Protein AF-A0A0F4IVI2-F1 (afdb_monomer_lite)

Organism: NCBI:txid68223

Foldseek 3Di:
DKWWQAPVGIDDFDFAPWDWDADPAQQDKIKIKGFGAPVRVVVQVVQLVDPWAIWIWAPDDPPDQIKTFPGHKDWPDWDDDDPDTIMTMIMDGQQRTAGDDPPDRFQKWAADDPPDDPDPPAPWDAALLRTTRDDQPGPDRHPPHDDDDDIYGGPGNNSVVSSVVVVVVVVVVVVVD

Secondary structure (DSSP, 8-state):
-EEEEETTEEEEE--EEEE----SSTTSEEEEEEEE-HHHHHHHHHHHSSTT--EEE----TTS--EEE-S--EEEEEEE-TTSPEEEEEEEEGGG-EE--SSSSS-EEEEPPSS----TT--SEE-TTSEEE--TT-TTTSTT----S-EEETTSHHHHHHHHHHHHHHHHHHT--

Sequence (177 aa):
MLLLDGAEGPTRLRLDGPRLPLADNAEEEDQLSGWTTDADADALAELMAGTFGASLRRPTVPGADSPAVPGEIRVIDRFRTGSGGLKVTLAWSAALRGAASDRQAGGVVRHRLAYAGSGGACACKGHACGGVVPVLWCGEHGATAEPVLEWHPGGGIRCADLARSRSASAAGVASEV

Radius of gyration: 19.18 Å; chains: 1; bounding box: 54×34×61 Å

pLDDT: mean 72.09, std 12.47, range [38.81, 90.25]

Structure (mmCIF, N/CA/C/O backbone):
data_AF-A0A0F4IVI2-F1
#
_entry.id   AF-A0A0F4IVI2-F1
#
loop_
_atom_site.group_PDB
_atom_site.id
_atom_site.type_symbol
_atom_site.label_atom_id
_atom_site.label_alt_id
_atom_site.label_comp_id
_atom_site.label_asym_id
_atom_site.label_entity_id
_atom_site.label_seq_id
_atom_site.pdbx_PDB_ins_code
_atom_site.Cartn_x
_atom_site.Cartn_y
_atom_site.Cartn_z
_atom_site.occupancy
_atom_site.B_iso_or_equiv
_atom_site.auth_seq_id
_atom_site.auth_comp_id
_atom_site.auth_asym_id
_atom_site.auth_atom_id
_atom_site.pdbx_PDB_model_num
ATOM 1 N N . MET A 1 1 ? -7.816 8.231 7.465 1.00 75.19 1 MET A N 1
ATOM 2 C CA . MET A 1 1 ? -8.675 7.073 7.118 1.00 75.19 1 MET A CA 1
ATOM 3 C C . MET A 1 1 ? -7.791 6.060 6.427 1.00 75.19 1 MET A C 1
ATOM 5 O O . MET A 1 1 ? -7.001 6.471 5.588 1.00 75.19 1 MET A O 1
ATOM 9 N N . LEU A 1 2 ? -7.892 4.794 6.806 1.00 77.94 2 LEU A N 1
ATOM 10 C CA . LEU A 1 2 ? -7.107 3.687 6.275 1.00 77.94 2 LEU A CA 1
ATOM 11 C C . LEU A 1 2 ? -7.993 2.810 5.388 1.00 77.94 2 LEU A C 1
ATOM 13 O O . LEU A 1 2 ? -9.144 2.573 5.752 1.00 77.94 2 LEU A O 1
ATOM 17 N N . LEU A 1 3 ? -7.477 2.331 4.255 1.00 77.19 3 LEU A N 1
ATOM 18 C CA . LEU A 1 3 ? -8.142 1.318 3.436 1.00 77.19 3 LEU A CA 1
ATOM 19 C C . LEU A 1 3 ? -7.263 0.065 3.385 1.00 77.19 3 LEU A C 1
ATOM 21 O O . LEU A 1 3 ? -6.110 0.146 2.961 1.00 77.19 3 LEU A O 1
ATOM 25 N N . LEU A 1 4 ? -7.807 -1.063 3.829 1.00 76.81 4 LEU A N 1
ATOM 26 C CA . LEU A 1 4 ? -7.150 -2.367 3.841 1.00 76.81 4 LEU A CA 1
ATOM 27 C C . LEU A 1 4 ? -7.837 -3.282 2.834 1.00 76.81 4 LEU A C 1
ATOM 29 O O . LEU A 1 4 ? -9.030 -3.524 2.970 1.00 76.81 4 LEU A O 1
ATOM 33 N N . ASP A 1 5 ? -7.109 -3.795 1.849 1.00 74.75 5 ASP A N 1
ATOM 34 C CA . ASP A 1 5 ? -7.645 -4.799 0.925 1.00 74.75 5 ASP A CA 1
ATOM 35 C C . ASP A 1 5 ? -7.421 -6.199 1.516 1.00 74.75 5 ASP A C 1
ATOM 37 O O . ASP A 1 5 ? -6.270 -6.628 1.638 1.00 74.75 5 ASP A O 1
ATOM 41 N N . GLY A 1 6 ? -8.503 -6.891 1.888 1.00 71.44 6 GLY A N 1
ATOM 42 C CA . GLY A 1 6 ? -8.500 -8.292 2.322 1.00 71.44 6 GLY A CA 1
ATOM 43 C C . GLY A 1 6 ? -9.190 -9.220 1.315 1.00 71.44 6 GLY A C 1
ATOM 44 O O . GLY A 1 6 ? -9.703 -8.772 0.288 1.00 71.44 6 GLY A O 1
A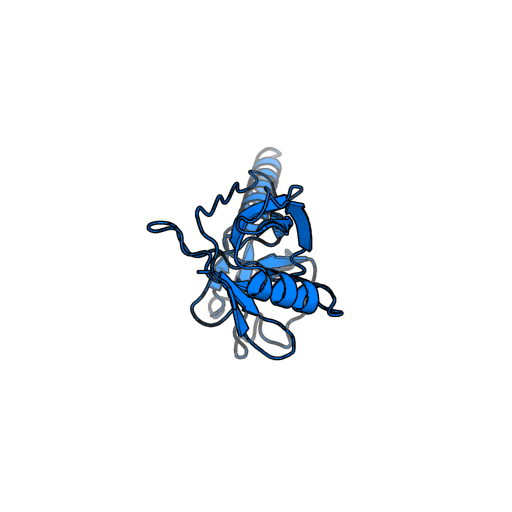TOM 45 N N . ALA A 1 7 ? -9.235 -10.523 1.615 1.00 70.25 7 ALA A N 1
ATOM 46 C CA . ALA A 1 7 ? -9.843 -11.531 0.735 1.00 70.25 7 ALA A CA 1
ATOM 47 C C . ALA A 1 7 ? -11.337 -11.273 0.450 1.00 70.25 7 ALA A C 1
ATOM 49 O O . ALA A 1 7 ? -11.813 -11.542 -0.650 1.00 70.25 7 ALA A O 1
ATOM 50 N N . GLU A 1 8 ? -12.060 -10.711 1.420 1.00 74.38 8 GLU A N 1
ATOM 51 C CA . GLU A 1 8 ? -13.488 -10.383 1.303 1.00 74.38 8 GLU A CA 1
ATOM 52 C C . GLU A 1 8 ? -13.746 -8.987 0.708 1.00 74.38 8 GLU A C 1
ATOM 54 O O . GLU A 1 8 ? -14.893 -8.602 0.476 1.00 74.38 8 GLU A O 1
ATOM 59 N N . GLY A 1 9 ? -12.684 -8.229 0.418 1.00 74.88 9 GLY A N 1
ATOM 60 C CA . GLY A 1 9 ? -12.753 -6.887 -0.145 1.00 74.88 9 GLY A CA 1
ATOM 61 C C . GLY A 1 9 ? -12.138 -5.806 0.751 1.00 74.88 9 GLY A C 1
ATOM 62 O O . GLY A 1 9 ? -11.434 -6.104 1.719 1.00 74.88 9 GLY A O 1
ATOM 63 N N . PRO A 1 10 ? -12.344 -4.526 0.392 1.00 79.19 10 PRO A N 1
ATOM 64 C CA . PRO A 1 10 ? -11.711 -3.408 1.074 1.00 79.19 10 PRO A CA 1
ATOM 65 C C . PRO A 1 10 ? -12.432 -3.015 2.373 1.00 79.19 10 PRO A C 1
ATOM 67 O O . PRO A 1 10 ? -13.597 -2.611 2.350 1.00 79.19 10 PRO A O 1
ATOM 70 N N . THR A 1 11 ? -11.700 -2.997 3.485 1.00 82.31 11 THR A N 1
ATOM 71 C CA . THR A 1 11 ? -12.160 -2.526 4.799 1.00 82.31 11 THR A CA 1
ATOM 72 C C . THR A 1 11 ? -11.625 -1.129 5.091 1.00 82.31 11 THR A C 1
ATOM 74 O O . THR A 1 11 ? -10.447 -0.829 4.887 1.00 82.31 11 THR A O 1
ATOM 77 N N . ARG A 1 12 ? -12.498 -0.242 5.578 1.00 84.94 12 ARG A N 1
ATOM 78 C CA . ARG A 1 12 ? -12.135 1.123 5.984 1.00 84.94 12 ARG A CA 1
ATOM 79 C C . ARG A 1 12 ? -11.986 1.186 7.493 1.00 84.94 12 ARG A C 1
ATOM 81 O O . ARG A 1 12 ? -12.947 0.886 8.187 1.00 84.94 12 ARG A O 1
ATOM 88 N N . LEU A 1 13 ? -10.833 1.646 7.972 1.00 83.62 13 LEU A N 1
ATOM 89 C CA . LEU A 1 13 ? -10.577 1.838 9.401 1.00 83.62 13 LEU A CA 1
ATOM 90 C C . LEU A 1 13 ? -10.213 3.287 9.700 1.00 83.62 13 LEU A C 1
ATOM 92 O O . LEU A 1 13 ? -9.472 3.941 8.951 1.00 83.62 13 LEU A O 1
ATOM 96 N N . ARG A 1 14 ? -10.703 3.801 10.827 1.00 84.31 14 ARG A N 1
ATOM 97 C CA . ARG A 1 14 ? -10.327 5.131 11.300 1.00 84.31 14 ARG A CA 1
ATOM 98 C C . ARG A 1 14 ? -9.228 5.013 12.353 1.00 84.31 14 ARG A C 1
ATOM 100 O O . ARG A 1 14 ? -9.360 4.288 13.332 1.00 84.31 14 ARG A O 1
ATOM 107 N N . LEU A 1 15 ? -8.159 5.782 12.145 1.00 86.12 15 LEU A N 1
ATOM 108 C CA . LEU A 1 15 ? -7.119 6.020 13.141 1.00 86.12 15 LEU A CA 1
ATOM 109 C C . LEU A 1 15 ? -7.160 7.488 13.561 1.00 86.12 15 LEU A C 1
ATOM 111 O O . LEU A 1 15 ? -7.041 8.375 12.709 1.00 86.12 15 LEU A O 1
ATOM 115 N N . ASP A 1 16 ? -7.309 7.732 14.856 1.00 86.88 16 ASP A N 1
ATOM 116 C CA . ASP A 1 16 ? -7.193 9.049 15.468 1.00 86.88 16 ASP A CA 1
ATOM 117 C C . ASP A 1 16 ? -5.744 9.290 15.927 1.00 86.88 16 ASP A C 1
ATOM 119 O O . ASP A 1 16 ? -5.086 8.410 16.489 1.00 86.88 16 ASP A O 1
ATOM 123 N N . GLY A 1 17 ? -5.228 10.494 15.657 1.00 85.62 17 GLY A N 1
ATOM 124 C CA . GLY A 1 17 ? -3.828 10.855 15.908 1.00 85.62 17 GLY A CA 1
ATOM 125 C C . GLY A 1 17 ? -2.801 9.971 15.179 1.00 85.62 17 GLY A C 1
ATOM 126 O O . GLY A 1 17 ? -1.868 9.505 15.839 1.00 85.62 17 GLY A O 1
ATOM 127 N N . PRO A 1 18 ? -2.949 9.713 13.861 1.00 86.69 18 PRO A N 1
ATOM 128 C CA . PRO A 1 18 ? -2.066 8.802 13.146 1.00 86.69 18 PRO A CA 1
ATOM 129 C C . PRO A 1 18 ? -0.624 9.323 13.123 1.00 86.69 18 PRO A C 1
ATOM 131 O O . PRO A 1 18 ? -0.376 10.487 12.804 1.00 86.69 18 PRO A O 1
ATOM 134 N N . ARG A 1 19 ? 0.333 8.443 13.420 1.00 85.00 19 ARG A N 1
ATOM 135 C CA . ARG A 1 19 ? 1.770 8.681 13.238 1.00 85.00 19 ARG A CA 1
ATOM 136 C C . ARG A 1 19 ? 2.332 7.637 12.290 1.00 85.00 19 ARG A C 1
ATOM 138 O O . ARG A 1 19 ? 2.189 6.446 12.555 1.00 85.00 19 ARG A O 1
ATOM 145 N N . LEU A 1 20 ? 2.973 8.108 11.225 1.00 84.69 20 LEU A N 1
ATOM 146 C CA . LEU A 1 20 ? 3.542 7.293 10.154 1.00 84.69 20 LEU A CA 1
ATOM 147 C C . LEU A 1 20 ? 5.057 7.547 10.053 1.00 84.69 20 LEU A C 1
ATOM 149 O O . LEU A 1 20 ? 5.478 8.313 9.186 1.00 84.69 20 LEU A O 1
ATOM 153 N N . PRO A 1 21 ? 5.886 7.008 10.966 1.00 84.25 21 PRO A N 1
ATOM 154 C CA . PRO A 1 21 ? 7.320 6.922 10.719 1.00 84.25 21 PRO A CA 1
ATOM 155 C C . PRO A 1 21 ? 7.578 6.027 9.500 1.00 84.25 21 PRO A C 1
ATOM 157 O O . PRO A 1 21 ? 7.097 4.894 9.431 1.00 84.25 21 PRO A O 1
ATOM 160 N N . LEU A 1 22 ? 8.327 6.562 8.539 1.00 84.25 22 LEU A N 1
ATOM 161 C CA . LEU A 1 22 ? 8.784 5.827 7.367 1.00 84.25 22 LEU A CA 1
ATOM 162 C C . LEU A 1 22 ? 10.265 5.511 7.532 1.00 84.25 22 LEU A C 1
ATOM 164 O O . LEU A 1 22 ? 11.027 6.383 7.946 1.00 84.25 22 LEU A O 1
ATOM 168 N N . ALA A 1 23 ? 10.653 4.287 7.199 1.00 86.56 23 ALA A N 1
ATOM 169 C CA . ALA A 1 23 ? 12.044 3.871 7.219 1.00 86.56 23 ALA A CA 1
ATOM 170 C C . ALA A 1 23 ? 12.837 4.471 6.050 1.00 86.56 23 ALA A C 1
ATOM 172 O O . ALA A 1 23 ? 12.320 4.611 4.931 1.00 86.56 23 ALA A O 1
ATOM 173 N N . ASP A 1 24 ? 14.114 4.753 6.305 1.00 82.31 24 ASP A N 1
ATOM 174 C CA . ASP A 1 24 ? 15.046 5.363 5.350 1.00 82.31 24 ASP A CA 1
ATOM 175 C C . ASP A 1 24 ? 15.817 4.337 4.505 1.00 82.31 24 ASP A C 1
ATOM 177 O O . ASP A 1 24 ? 16.552 4.723 3.592 1.00 82.31 24 ASP A O 1
ATOM 181 N N . ASN A 1 25 ? 15.647 3.036 4.769 1.00 83.25 25 ASN A N 1
ATOM 182 C CA . ASN A 1 25 ? 16.197 1.946 3.962 1.00 83.25 25 ASN A CA 1
ATOM 183 C C . ASN A 1 25 ? 15.159 0.835 3.714 1.00 83.25 25 ASN A C 1
ATOM 185 O O . ASN A 1 25 ? 14.144 0.743 4.401 1.00 83.25 25 ASN A O 1
ATOM 189 N N . ALA A 1 26 ? 15.389 0.015 2.684 1.00 80.31 26 ALA A N 1
ATOM 190 C CA . ALA A 1 26 ? 14.470 -1.056 2.297 1.00 80.31 26 ALA A CA 1
ATOM 191 C C . ALA A 1 26 ? 14.509 -2.291 3.221 1.00 80.31 26 ALA A C 1
ATOM 193 O O . ALA A 1 26 ? 13.605 -3.121 3.141 1.00 80.31 26 ALA A O 1
ATOM 194 N N . GLU A 1 27 ? 15.541 -2.435 4.054 1.00 82.94 27 GLU A N 1
ATOM 195 C CA . GLU A 1 27 ? 15.713 -3.576 4.970 1.00 82.94 27 GLU A CA 1
ATOM 196 C C . GLU A 1 27 ? 14.902 -3.411 6.265 1.00 82.94 27 GLU A C 1
ATOM 198 O O . GLU A 1 27 ? 14.623 -4.387 6.958 1.00 82.94 27 GLU A O 1
ATOM 203 N N . GLU A 1 28 ? 14.496 -2.181 6.567 1.00 88.94 28 GLU A N 1
ATOM 204 C CA . GLU A 1 28 ? 13.682 -1.809 7.716 1.00 88.94 28 GLU A CA 1
ATOM 205 C C . GLU A 1 28 ? 12.169 -1.905 7.447 1.00 88.94 28 GLU A C 1
ATOM 207 O O . GLU A 1 28 ? 11.692 -2.318 6.383 1.00 88.94 28 GLU A O 1
ATOM 212 N N . GLU A 1 29 ? 11.387 -1.519 8.456 1.00 88.94 29 GLU A N 1
ATOM 213 C CA . GLU A 1 29 ? 9.930 -1.528 8.428 1.00 88.94 29 GLU A CA 1
ATOM 214 C C . GLU A 1 29 ? 9.373 -0.125 8.622 1.00 88.94 29 GLU A C 1
ATOM 216 O O . GLU A 1 29 ? 9.804 0.627 9.498 1.00 88.94 29 GLU A O 1
ATOM 221 N N . ASP A 1 30 ? 8.354 0.201 7.839 1.00 87.12 30 ASP A N 1
ATOM 222 C CA . ASP A 1 30 ? 7.505 1.342 8.141 1.00 87.12 30 ASP A CA 1
ATOM 223 C C . ASP A 1 30 ? 6.531 0.974 9.248 1.00 87.12 30 ASP A C 1
ATOM 225 O O . ASP A 1 30 ? 6.133 -0.188 9.380 1.00 87.12 30 ASP A O 1
ATOM 229 N N . GLN A 1 31 ? 6.081 1.979 9.997 1.00 89.56 31 GLN A N 1
ATOM 230 C CA . GLN A 1 31 ? 5.061 1.766 11.012 1.00 89.56 31 GLN A CA 1
ATOM 231 C C . GLN A 1 31 ? 3.954 2.804 10.913 1.00 89.56 31 GLN A C 1
ATOM 233 O O . GLN A 1 31 ? 4.197 3.979 10.656 1.00 89.56 31 GLN A O 1
ATOM 238 N N . LEU A 1 32 ? 2.722 2.385 11.187 1.00 87.62 32 LEU A N 1
ATOM 239 C CA . LEU A 1 32 ? 1.578 3.272 11.360 1.00 87.62 32 LEU A CA 1
ATOM 240 C C . LEU A 1 32 ? 0.948 2.999 12.714 1.00 87.62 32 LEU A C 1
ATOM 242 O O . LEU A 1 32 ? 0.418 1.917 12.950 1.00 87.62 32 LEU A O 1
ATOM 246 N N . SER A 1 33 ? 0.969 3.999 13.587 1.00 89.00 33 SER A N 1
ATOM 247 C CA . SER A 1 33 ? 0.302 3.924 14.884 1.00 89.00 33 SER A CA 1
ATOM 248 C C . SER A 1 33 ? -0.843 4.918 14.978 1.00 89.00 33 SER A C 1
ATOM 250 O O . SER A 1 33 ? -0.798 5.998 14.386 1.00 89.00 33 SER A O 1
ATOM 252 N N . GLY A 1 34 ? -1.873 4.560 15.733 1.00 89.44 34 GLY A N 1
ATOM 253 C CA . GLY A 1 34 ? -3.011 5.432 15.986 1.00 89.44 34 GLY A CA 1
ATOM 254 C C . GLY A 1 34 ? -3.986 4.816 16.974 1.00 89.44 34 GLY A C 1
ATOM 255 O O . GLY A 1 34 ? -3.880 3.640 17.324 1.00 89.44 34 GLY A O 1
ATOM 256 N N . TRP A 1 35 ? -4.928 5.632 17.427 1.00 90.25 35 TRP A N 1
ATOM 257 C CA . TRP A 1 35 ? -6.031 5.182 18.266 1.00 90.25 35 TRP A CA 1
ATOM 258 C C . TRP A 1 35 ? -7.204 4.755 17.401 1.00 90.25 35 TRP A C 1
ATOM 260 O O . TRP A 1 35 ? -7.505 5.398 16.397 1.00 90.25 35 TRP A O 1
ATOM 270 N N . THR A 1 36 ? -7.875 3.685 17.792 1.00 89.00 36 THR A N 1
ATOM 271 C CA . THR A 1 36 ? -9.048 3.174 17.097 1.00 89.00 36 THR A CA 1
ATOM 272 C C . THR A 1 36 ? -10.076 2.630 18.087 1.00 89.00 36 THR A C 1
ATOM 274 O O . THR A 1 36 ? -9.842 2.597 19.302 1.00 89.00 36 THR A O 1
ATOM 277 N N . THR A 1 37 ? -11.248 2.267 17.576 1.00 89.00 37 THR A N 1
ATOM 278 C CA . THR A 1 37 ? -12.305 1.645 18.378 1.00 89.00 37 THR A CA 1
ATOM 279 C C . THR A 1 37 ? -12.015 0.160 18.576 1.00 89.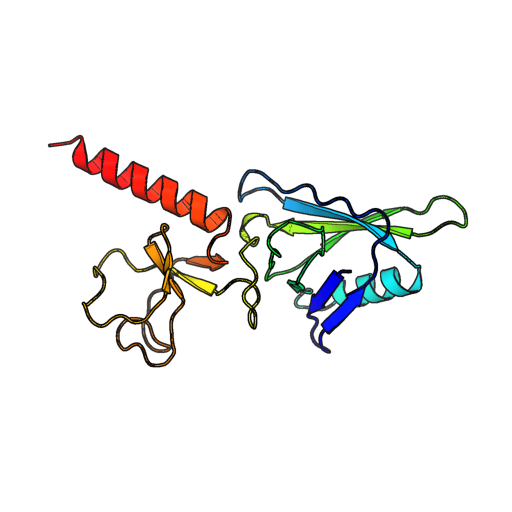00 37 THR A C 1
ATOM 281 O O . THR A 1 37 ? -11.279 -0.440 17.796 1.00 89.00 37 THR A O 1
ATOM 284 N N . ASP A 1 38 ? -12.608 -0.455 19.599 1.00 84.88 38 ASP A N 1
ATOM 285 C CA . ASP A 1 38 ? -12.463 -1.901 19.804 1.00 84.88 38 ASP A CA 1
ATOM 286 C C . ASP A 1 38 ? -12.975 -2.699 18.594 1.00 84.88 38 ASP A C 1
ATOM 288 O O . ASP A 1 38 ? -12.300 -3.617 18.142 1.00 84.88 38 ASP A O 1
ATOM 292 N N . ALA A 1 39 ? -14.093 -2.275 17.994 1.00 86.44 39 ALA A N 1
ATOM 293 C CA . ALA A 1 39 ? -14.649 -2.907 16.798 1.00 86.44 39 ALA A CA 1
ATOM 294 C C . ALA A 1 39 ? -13.694 -2.839 15.592 1.00 86.44 39 ALA A C 1
ATOM 296 O O . ALA A 1 39 ? -13.476 -3.842 14.917 1.00 86.44 39 ALA A O 1
ATOM 297 N N . ASP A 1 40 ? -13.088 -1.675 15.344 1.00 87.12 40 ASP A N 1
ATOM 298 C CA . ASP A 1 40 ? -12.112 -1.502 14.261 1.00 87.12 40 ASP A CA 1
ATOM 299 C C . ASP A 1 40 ? -10.836 -2.325 14.514 1.00 87.12 40 ASP A C 1
ATOM 301 O O . ASP A 1 40 ? -10.230 -2.848 13.578 1.00 87.12 40 ASP A O 1
ATOM 305 N N . ALA A 1 41 ? -10.418 -2.457 15.774 1.00 82.81 41 ALA A N 1
ATOM 306 C CA . ALA A 1 41 ? -9.262 -3.266 16.135 1.00 82.81 41 ALA A CA 1
ATOM 307 C C . ALA A 1 41 ? -9.518 -4.774 16.036 1.00 82.81 41 ALA A C 1
ATOM 309 O O . ALA A 1 41 ? -8.597 -5.518 15.697 1.00 82.81 41 ALA A O 1
ATOM 310 N N . ASP A 1 42 ? -10.735 -5.228 16.322 1.00 83.06 42 ASP A N 1
ATOM 311 C CA . ASP A 1 42 ? -11.122 -6.625 16.140 1.00 83.06 42 ASP A CA 1
ATOM 312 C C . ASP A 1 42 ? -11.238 -6.958 14.647 1.00 83.06 42 ASP A C 1
ATOM 314 O O . ASP A 1 42 ? -10.642 -7.938 14.202 1.00 83.06 42 ASP A O 1
ATOM 318 N N . ALA A 1 43 ? -11.839 -6.074 13.842 1.00 85.12 43 ALA A N 1
ATOM 319 C CA . ALA A 1 43 ? -11.840 -6.197 12.381 1.00 85.12 43 ALA A CA 1
ATOM 320 C C . ALA A 1 43 ? -10.414 -6.236 11.801 1.00 85.12 43 ALA A C 1
ATOM 322 O O . ALA A 1 43 ? -10.116 -7.005 10.887 1.00 85.12 43 ALA A O 1
ATOM 323 N N . LEU A 1 44 ? -9.498 -5.429 12.348 1.00 83.12 44 LEU A N 1
ATOM 324 C CA . LEU A 1 44 ? -8.084 -5.477 11.990 1.00 83.12 44 LEU A CA 1
ATOM 325 C C . LEU A 1 44 ? -7.452 -6.828 12.358 1.00 83.12 44 LEU A C 1
ATOM 327 O O . LEU A 1 44 ? -6.714 -7.381 11.551 1.00 83.12 44 LEU A O 1
ATOM 331 N N . ALA A 1 45 ? -7.723 -7.369 13.546 1.00 80.25 45 ALA A N 1
ATOM 332 C CA . ALA A 1 45 ? -7.189 -8.666 13.954 1.00 80.25 45 ALA A CA 1
ATOM 333 C C . ALA A 1 45 ? -7.684 -9.804 13.043 1.00 80.25 45 ALA A C 1
ATOM 335 O O . ALA A 1 45 ? -6.884 -10.650 12.648 1.00 80.25 45 ALA A O 1
ATOM 336 N N . GLU A 1 46 ? -8.962 -9.789 12.658 1.00 81.00 46 GLU A N 1
ATOM 337 C CA . GLU A 1 46 ? -9.543 -10.753 11.715 1.00 81.00 46 GLU A CA 1
ATOM 338 C C . GLU A 1 46 ? -8.888 -10.669 10.331 1.00 81.00 46 GLU A C 1
ATOM 340 O O . GLU A 1 46 ? -8.461 -11.687 9.785 1.00 81.00 46 GLU A O 1
ATOM 345 N N . LEU A 1 47 ? -8.714 -9.455 9.795 1.00 77.25 47 LEU A N 1
ATOM 346 C CA . LEU A 1 47 ? -8.036 -9.238 8.511 1.00 77.25 47 LEU A CA 1
ATOM 347 C C . LEU A 1 47 ? -6.591 -9.757 8.509 1.00 77.25 47 LEU A C 1
ATOM 349 O O . LEU A 1 47 ? -6.102 -10.220 7.480 1.00 77.25 47 LEU A O 1
ATOM 353 N N . MET A 1 48 ? -5.904 -9.674 9.649 1.00 75.69 48 MET A N 1
ATOM 354 C CA . MET A 1 48 ? -4.496 -10.061 9.798 1.00 75.69 48 MET A CA 1
ATOM 355 C C . MET A 1 48 ? -4.308 -11.540 10.141 1.00 75.69 48 MET A C 1
ATOM 357 O O . MET A 1 48 ? -3.216 -12.066 9.958 1.00 75.69 48 MET A O 1
ATOM 361 N N . ALA A 1 49 ? -5.360 -12.222 10.596 1.00 72.69 49 ALA A N 1
ATOM 362 C CA . ALA A 1 49 ? -5.361 -13.669 10.799 1.00 72.69 49 ALA A CA 1
ATOM 363 C C . ALA A 1 49 ? -5.518 -14.463 9.483 1.00 72.69 49 ALA A C 1
ATOM 365 O O . ALA A 1 49 ? -5.352 -15.684 9.475 1.00 72.69 49 ALA A O 1
ATOM 366 N N . GLY A 1 50 ? -5.852 -13.793 8.374 1.00 65.50 50 GLY A N 1
ATOM 367 C CA . GLY A 1 50 ? -5.991 -14.408 7.055 1.00 65.50 50 GLY A CA 1
ATOM 368 C C . GLY A 1 50 ? -4.659 -14.858 6.440 1.00 65.50 50 GLY A C 1
ATOM 369 O O . GLY A 1 50 ? -3.611 -14.268 6.674 1.00 65.50 50 GLY A O 1
ATOM 370 N N . THR A 1 51 ? -4.715 -15.878 5.579 1.00 52.50 51 THR A N 1
ATOM 371 C CA . THR A 1 51 ? -3.552 -16.562 4.968 1.00 52.50 51 THR A CA 1
ATOM 372 C C . THR A 1 51 ? -2.667 -15.686 4.066 1.00 52.50 51 THR A C 1
ATOM 374 O O . THR A 1 51 ? -1.589 -16.120 3.679 1.00 52.50 51 THR A O 1
ATOM 377 N N . PHE A 1 52 ? -3.116 -14.486 3.691 1.00 53.75 52 PHE A N 1
ATOM 37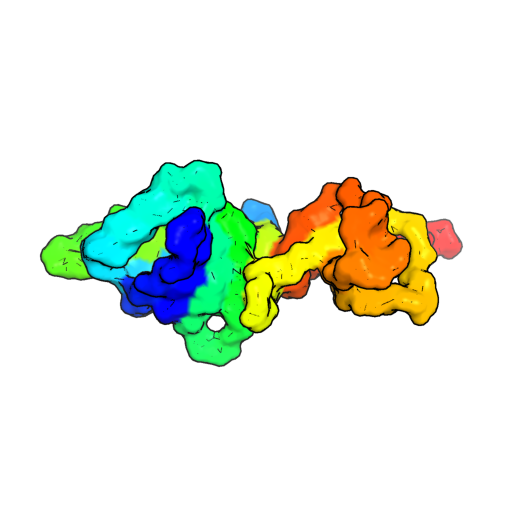8 C CA . PHE A 1 52 ? -2.437 -13.631 2.706 1.00 53.75 52 PHE A CA 1
ATOM 379 C C . PHE A 1 52 ? -2.119 -12.213 3.220 1.00 53.75 52 PHE A C 1
ATOM 381 O O . PHE A 1 52 ? -1.637 -11.383 2.448 1.00 53.75 52 PHE A O 1
ATOM 388 N N . GLY A 1 53 ? -2.406 -11.914 4.495 1.00 61.78 53 GLY A N 1
ATOM 389 C CA . GLY A 1 53 ? -2.393 -10.546 5.029 1.00 61.78 53 GLY A CA 1
ATOM 390 C C . GLY A 1 53 ? -3.355 -9.590 4.318 1.00 61.78 53 GLY A C 1
ATOM 391 O O . GLY A 1 53 ? -4.156 -9.990 3.474 1.00 61.78 53 GLY A O 1
ATOM 392 N N . ALA A 1 54 ? -3.269 -8.300 4.653 1.00 67.50 54 ALA A N 1
ATOM 393 C CA . ALA A 1 54 ? -4.008 -7.236 3.969 1.00 67.50 54 ALA A CA 1
ATOM 394 C C . ALA A 1 54 ? -3.044 -6.214 3.371 1.00 67.50 54 ALA A C 1
ATOM 396 O O . ALA A 1 54 ? -2.017 -5.913 3.971 1.00 67.50 54 ALA A O 1
ATOM 397 N N . SER A 1 55 ? -3.398 -5.649 2.215 1.00 67.81 55 SER A N 1
ATOM 398 C CA . SER A 1 55 ? -2.614 -4.585 1.573 1.00 67.81 55 SER A CA 1
ATOM 399 C C . SER A 1 55 ? -3.094 -3.201 2.000 1.00 67.81 55 SER A C 1
ATOM 401 O O . SER A 1 55 ? -4.297 -2.970 2.134 1.00 67.81 55 SER A O 1
ATOM 403 N N . LEU A 1 56 ? -2.162 -2.254 2.165 1.00 69.88 56 LEU A N 1
ATOM 404 C CA . LEU A 1 56 ? -2.479 -0.899 2.618 1.00 69.88 56 LEU A CA 1
ATOM 405 C C . LEU A 1 56 ? -2.665 0.041 1.438 1.00 69.88 56 LEU A C 1
ATOM 407 O O . LEU A 1 56 ? -1.749 0.224 0.628 1.00 69.88 56 LEU A O 1
ATOM 411 N N . ARG A 1 57 ? -3.809 0.727 1.393 1.00 66.12 57 ARG A N 1
ATOM 412 C CA . ARG A 1 57 ? -4.025 1.855 0.488 1.00 66.12 57 ARG A CA 1
ATOM 413 C C . ARG A 1 57 ? -4.349 3.128 1.251 1.00 66.12 57 ARG A C 1
ATOM 415 O O . ARG A 1 57 ? -5.206 3.160 2.133 1.00 66.12 57 ARG A O 1
ATOM 422 N N . ARG A 1 58 ? -3.714 4.215 0.800 1.00 65.38 58 ARG A N 1
ATOM 423 C CA . ARG A 1 58 ? -4.104 5.598 1.101 1.00 65.38 58 ARG A CA 1
ATOM 424 C C . ARG A 1 58 ? -4.150 5.903 2.612 1.00 65.38 58 ARG A C 1
ATOM 426 O O . ARG A 1 58 ? -5.218 6.229 3.131 1.00 65.38 58 ARG A O 1
ATOM 433 N N . PRO A 1 59 ? -3.011 5.868 3.327 1.00 62.22 59 PRO A N 1
ATOM 434 C CA . PRO A 1 59 ? -2.918 6.498 4.638 1.00 62.22 59 PRO A CA 1
ATOM 435 C C . PRO A 1 59 ? -3.041 8.015 4.437 1.00 62.22 59 PRO A C 1
ATOM 437 O O . PRO A 1 59 ? -2.089 8.685 4.052 1.00 62.22 59 PRO A O 1
ATOM 440 N N . THR A 1 60 ? -4.243 8.570 4.598 1.00 53.41 60 THR A N 1
ATOM 441 C CA . THR A 1 60 ? -4.458 10.007 4.392 1.00 53.41 60 THR A CA 1
ATOM 442 C C . THR A 1 60 ? -3.808 10.830 5.504 1.00 53.41 60 THR A C 1
ATOM 444 O O . THR A 1 60 ? -4.432 11.102 6.528 1.00 53.41 60 THR A O 1
ATOM 447 N N . VAL A 1 61 ? -2.570 11.269 5.268 1.00 53.34 61 VAL A N 1
ATOM 448 C CA . VAL A 1 61 ? -2.002 12.490 5.853 1.00 53.34 61 VAL A CA 1
ATOM 449 C C . VAL A 1 61 ? -2.130 13.593 4.793 1.00 53.34 61 VAL A C 1
ATOM 451 O O . VAL A 1 61 ? -1.700 13.381 3.658 1.00 53.34 61 VAL A O 1
ATOM 454 N N . PRO A 1 62 ? -2.755 14.745 5.093 1.00 50.09 62 PRO A N 1
ATOM 455 C CA . PRO A 1 62 ? -2.848 15.850 4.141 1.00 50.09 62 PRO A CA 1
ATOM 456 C C . PRO A 1 62 ? -1.464 16.274 3.617 1.00 50.09 62 PRO A C 1
ATOM 458 O O . PRO A 1 62 ? -0.553 16.494 4.409 1.00 50.09 62 PRO A O 1
ATOM 461 N N . GLY A 1 63 ? -1.318 16.409 2.294 1.00 50.06 63 GLY A N 1
ATOM 462 C CA . GLY A 1 63 ? -0.103 16.927 1.646 1.00 50.06 63 GLY A CA 1
ATOM 463 C C . GLY A 1 63 ? 0.970 15.895 1.274 1.00 50.06 63 GLY A C 1
ATOM 464 O O . GLY A 1 63 ? 1.937 16.273 0.621 1.00 50.06 63 GLY A O 1
ATOM 465 N N . ALA A 1 64 ? 0.805 14.619 1.638 1.00 53.84 64 ALA A N 1
ATOM 466 C CA . ALA A 1 64 ? 1.703 13.542 1.220 1.00 53.84 64 ALA A CA 1
ATOM 467 C C . ALA A 1 64 ? 1.110 12.737 0.053 1.00 53.84 64 ALA A C 1
ATOM 469 O O . ALA A 1 64 ? -0.095 12.459 0.029 1.00 53.84 64 ALA A O 1
ATOM 470 N N . ASP A 1 65 ? 1.962 12.321 -0.888 1.00 54.88 65 ASP A N 1
ATOM 471 C CA . ASP A 1 65 ? 1.588 11.316 -1.883 1.00 54.88 65 ASP A CA 1
ATOM 472 C C . ASP A 1 65 ? 1.106 10.054 -1.168 1.00 54.88 65 ASP A C 1
ATOM 474 O O . ASP A 1 65 ? 1.690 9.629 -0.172 1.00 54.88 65 ASP A O 1
ATOM 478 N N . SER A 1 66 ? 0.022 9.449 -1.655 1.00 59.56 66 SER A N 1
ATOM 479 C CA . SER A 1 66 ? -0.507 8.231 -1.043 1.00 59.56 66 SER A CA 1
ATOM 480 C C . SER A 1 66 ? 0.467 7.074 -1.283 1.00 59.56 66 SER A C 1
ATOM 482 O O . SER A 1 66 ? 0.634 6.670 -2.437 1.00 59.56 66 SER A O 1
ATOM 484 N N . PRO A 1 67 ? 1.084 6.488 -0.243 1.00 64.56 67 PRO A N 1
ATOM 485 C CA . PRO A 1 67 ? 1.817 5.251 -0.420 1.00 64.56 67 PRO A CA 1
ATOM 486 C C . PRO A 1 67 ? 0.829 4.101 -0.637 1.00 64.56 67 PRO A C 1
ATOM 488 O O . PRO A 1 67 ? -0.301 4.095 -0.127 1.00 64.56 67 PRO A O 1
ATOM 491 N N . ALA A 1 68 ? 1.276 3.119 -1.406 1.00 65.69 68 ALA A N 1
ATOM 492 C CA . ALA A 1 68 ? 0.652 1.813 -1.489 1.00 65.69 68 ALA A CA 1
ATOM 493 C C . ALA A 1 68 ? 1.669 0.755 -1.083 1.00 65.69 68 ALA A C 1
ATOM 495 O O . ALA A 1 68 ? 2.825 0.808 -1.510 1.00 65.69 68 ALA A O 1
ATOM 496 N N . VAL A 1 69 ? 1.209 -0.197 -0.279 1.00 67.81 69 VAL A N 1
ATOM 497 C CA . VAL A 1 69 ? 2.042 -1.270 0.253 1.00 67.81 69 VAL A CA 1
ATOM 498 C C . VAL A 1 69 ? 1.375 -2.600 -0.086 1.00 67.81 69 VAL A C 1
ATOM 500 O O . VAL A 1 69 ? 0.426 -2.994 0.598 1.00 67.81 69 VAL A O 1
ATOM 503 N N . PRO A 1 70 ? 1.793 -3.268 -1.172 1.00 64.44 70 PRO A N 1
ATOM 504 C CA . PRO A 1 70 ? 1.423 -4.654 -1.409 1.00 64.44 70 PRO A CA 1
ATOM 505 C C . PRO A 1 70 ? 2.197 -5.573 -0.456 1.00 64.44 70 PRO A C 1
ATOM 507 O O . PRO A 1 70 ? 3.417 -5.482 -0.381 1.00 64.44 70 PRO A O 1
ATOM 510 N N . GLY A 1 71 ? 1.502 -6.473 0.238 1.00 65.62 71 GLY A N 1
ATOM 511 C CA . GLY A 1 71 ? 2.114 -7.478 1.115 1.00 65.62 71 GLY A CA 1
ATOM 512 C C . GLY A 1 71 ? 1.437 -7.589 2.478 1.00 65.62 71 GLY A C 1
ATOM 513 O O . GLY A 1 71 ? 0.459 -6.898 2.747 1.00 65.62 71 GLY A O 1
ATOM 514 N N . GLU A 1 72 ? 1.960 -8.474 3.329 1.00 71.06 72 GLU A N 1
ATOM 515 C CA . GLU A 1 72 ? 1.464 -8.684 4.691 1.00 71.06 72 GLU A CA 1
ATOM 516 C C . GLU A 1 72 ? 1.775 -7.478 5.584 1.00 71.06 72 GLU A C 1
ATOM 518 O O . GLU A 1 72 ? 2.910 -7.268 6.016 1.00 71.06 72 GLU A O 1
ATOM 523 N N . ILE A 1 73 ? 0.745 -6.695 5.896 1.00 78.94 73 ILE A N 1
ATOM 524 C CA . ILE A 1 73 ? 0.757 -5.837 7.081 1.00 78.94 73 ILE A CA 1
ATOM 525 C C . ILE A 1 73 ? 0.666 -6.736 8.311 1.00 78.94 73 ILE A C 1
ATOM 527 O O . ILE A 1 73 ? -0.033 -7.748 8.298 1.00 78.94 73 ILE A O 1
ATOM 531 N N . ARG A 1 74 ? 1.343 -6.352 9.390 1.00 83.94 74 ARG A N 1
ATOM 532 C CA . ARG A 1 74 ? 1.244 -7.029 10.683 1.00 83.94 74 ARG A CA 1
ATOM 533 C C . ARG A 1 74 ? 0.862 -6.043 11.772 1.00 83.94 74 ARG A C 1
ATOM 535 O O . ARG A 1 74 ? 1.296 -4.893 11.750 1.00 83.94 74 ARG A O 1
ATOM 542 N N . VAL A 1 75 ? 0.095 -6.505 12.756 1.00 84.75 75 VAL A N 1
ATOM 543 C CA . VAL A 1 75 ? -0.112 -5.771 14.012 1.00 84.75 75 VAL A CA 1
ATOM 544 C C . VAL A 1 75 ? 1.023 -6.143 14.956 1.00 84.75 75 VAL A C 1
ATOM 546 O O . VAL A 1 75 ? 1.130 -7.301 15.352 1.00 84.75 75 VAL A O 1
ATOM 549 N N . ILE A 1 76 ? 1.875 -5.180 15.299 1.00 85.19 76 ILE A N 1
ATOM 550 C CA . ILE A 1 76 ? 3.063 -5.419 16.136 1.00 85.19 76 ILE A CA 1
ATOM 551 C C . ILE A 1 76 ? 2.891 -4.942 17.580 1.00 85.19 76 ILE A C 1
ATOM 553 O O . ILE A 1 76 ? 3.639 -5.366 18.454 1.00 85.19 76 ILE A O 1
ATOM 557 N N . ASP A 1 77 ? 1.902 -4.086 17.844 1.00 84.62 77 ASP A N 1
ATOM 558 C CA . ASP A 1 77 ? 1.566 -3.637 19.195 1.00 84.62 77 ASP A CA 1
ATOM 559 C C . ASP A 1 77 ? 0.068 -3.321 19.318 1.00 84.62 77 ASP A C 1
ATOM 561 O O . ASP A 1 77 ? -0.551 -2.771 18.398 1.00 84.62 77 ASP A O 1
ATOM 565 N N . ARG A 1 78 ? -0.504 -3.672 20.473 1.00 86.75 78 ARG A N 1
ATOM 566 C CA . ARG A 1 78 ? -1.882 -3.372 20.878 1.00 86.75 78 ARG A CA 1
ATOM 567 C C . ARG A 1 78 ? -1.861 -2.929 22.331 1.00 86.75 78 ARG A C 1
ATOM 569 O O . ARG A 1 78 ? -1.602 -3.729 23.227 1.00 86.75 78 ARG A O 1
ATOM 576 N N . PHE A 1 79 ? -2.194 -1.667 22.570 1.00 84.19 79 PHE A N 1
ATOM 577 C CA . PHE A 1 79 ? -2.109 -1.081 23.901 1.00 84.19 79 PHE A CA 1
ATOM 578 C C . PHE A 1 79 ? -3.366 -0.296 24.265 1.00 84.19 79 PHE A C 1
ATOM 580 O O . PHE A 1 79 ? -3.815 0.572 23.518 1.00 84.19 79 PHE A O 1
ATOM 587 N N . ARG A 1 80 ? -3.920 -0.568 25.450 1.00 84.31 80 ARG A N 1
ATOM 588 C CA . ARG A 1 80 ? -5.101 0.119 25.985 1.00 84.31 80 ARG A CA 1
ATOM 589 C C . ARG A 1 80 ? -4.724 0.943 27.215 1.00 84.31 80 ARG A C 1
ATOM 591 O O . ARG A 1 80 ? -4.118 0.421 28.147 1.00 84.31 80 ARG A O 1
ATOM 598 N N . THR A 1 81 ? -5.149 2.206 27.259 1.00 72.38 81 THR A N 1
ATOM 599 C CA . THR A 1 81 ? -5.101 3.030 28.479 1.00 72.38 81 THR A CA 1
ATOM 600 C C . THR A 1 81 ? -6.490 3.154 29.099 1.00 72.38 81 THR A C 1
ATOM 602 O O . THR A 1 81 ? -7.313 3.942 28.629 1.00 72.38 81 THR A O 1
ATOM 605 N N . GLY A 1 82 ? -6.753 2.404 30.173 1.00 70.69 82 GLY A N 1
ATOM 606 C CA . GLY A 1 82 ? -8.013 2.485 30.927 1.00 70.69 82 GLY A CA 1
ATOM 607 C C . GLY A 1 82 ? -9.251 2.140 30.087 1.00 70.69 82 GLY A C 1
ATOM 608 O O . GLY A 1 82 ? -9.214 1.218 29.279 1.00 70.69 82 GLY A O 1
ATOM 609 N N . SER A 1 83 ? -10.342 2.891 30.270 1.00 59.22 83 SER A N 1
ATOM 610 C CA . SER A 1 83 ? -11.586 2.786 29.484 1.00 59.22 83 SER A CA 1
ATOM 611 C C . SER A 1 83 ? -11.563 3.596 28.174 1.00 59.22 83 SER A C 1
ATOM 613 O O . SER A 1 83 ? -12.620 3.886 27.617 1.00 59.22 83 SER A O 1
ATOM 615 N N . GLY A 1 84 ? -10.383 4.044 27.728 1.00 68.31 84 GLY A N 1
ATOM 616 C CA . GLY A 1 84 ? -10.198 4.794 26.483 1.00 68.31 84 GLY A CA 1
ATOM 617 C C . GLY A 1 84 ? -10.096 3.901 25.239 1.00 68.31 84 GLY A C 1
ATOM 618 O O . GLY A 1 84 ? -10.237 2.684 25.321 1.00 68.31 84 GLY A O 1
ATOM 619 N N . GLY A 1 85 ? -9.832 4.521 24.083 1.00 76.31 85 GLY A N 1
ATOM 620 C CA . GLY A 1 85 ? -9.637 3.814 22.810 1.00 76.31 85 GLY A CA 1
ATOM 621 C C . GLY A 1 85 ? -8.444 2.851 22.821 1.00 76.31 85 GLY A C 1
ATOM 622 O O . GLY A 1 85 ? -7.589 2.902 23.707 1.00 76.31 85 GLY A O 1
ATOM 623 N N . LEU A 1 86 ? -8.370 1.974 21.821 1.00 87.38 86 LEU A N 1
ATOM 624 C CA . LEU A 1 86 ? -7.276 1.019 21.658 1.00 87.38 86 LEU A CA 1
ATOM 625 C C . LEU A 1 86 ? -6.215 1.610 20.727 1.00 87.38 86 LEU A C 1
ATOM 627 O O . LEU A 1 86 ? -6.513 1.991 19.596 1.00 87.38 86 LEU A O 1
ATOM 631 N N . LYS A 1 87 ? -4.966 1.693 21.189 1.00 89.88 87 LYS A N 1
ATOM 632 C CA . LYS A 1 87 ? -3.837 2.031 20.326 1.00 89.88 87 LYS A CA 1
ATOM 633 C C . LYS A 1 87 ? -3.399 0.778 19.583 1.00 89.88 87 LYS A C 1
ATOM 635 O O . LYS A 1 87 ? -3.151 -0.255 20.203 1.00 89.88 87 LYS A O 1
ATOM 640 N N . VAL A 1 88 ? -3.267 0.894 18.270 1.00 89.12 88 VAL A N 1
ATOM 641 C CA . VAL A 1 88 ? -2.727 -0.155 17.404 1.00 89.12 88 VAL A CA 1
ATOM 642 C C . VAL A 1 88 ? -1.488 0.367 16.693 1.00 89.12 88 VAL A C 1
ATOM 644 O O . VAL A 1 88 ? -1.441 1.541 16.313 1.00 89.12 88 VAL A O 1
ATOM 647 N N . THR A 1 89 ? -0.497 -0.502 16.515 1.00 89.50 89 THR A N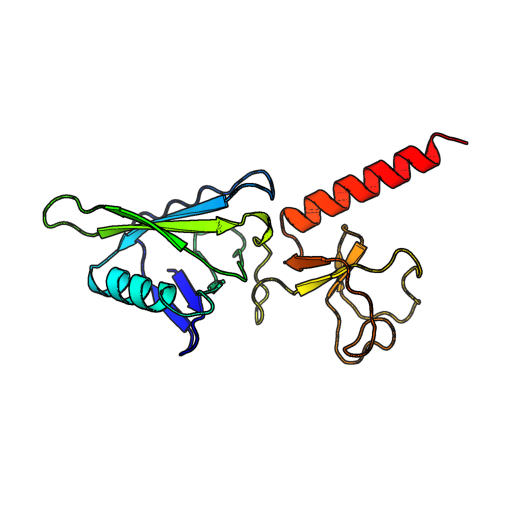 1
ATOM 648 C CA . THR A 1 89 ? 0.669 -0.239 15.666 1.00 89.50 89 THR A CA 1
ATOM 649 C C . THR A 1 89 ? 0.748 -1.308 14.588 1.00 89.50 89 THR A C 1
ATOM 651 O O . THR A 1 89 ? 0.844 -2.501 14.879 1.00 89.50 89 THR A O 1
ATOM 654 N N . LEU A 1 90 ? 0.693 -0.855 13.342 1.00 88.06 90 LEU A N 1
ATOM 655 C CA . LEU A 1 90 ? 0.870 -1.651 12.139 1.00 88.06 90 LEU A CA 1
ATOM 656 C C . LEU A 1 90 ? 2.310 -1.524 11.660 1.00 88.06 90 LEU A C 1
ATOM 658 O O . LEU A 1 90 ? 2.866 -0.430 11.744 1.00 88.06 90 LEU A O 1
ATOM 662 N N . ALA A 1 91 ? 2.867 -2.595 11.109 1.00 88.00 91 ALA A N 1
ATOM 663 C CA . ALA A 1 91 ? 4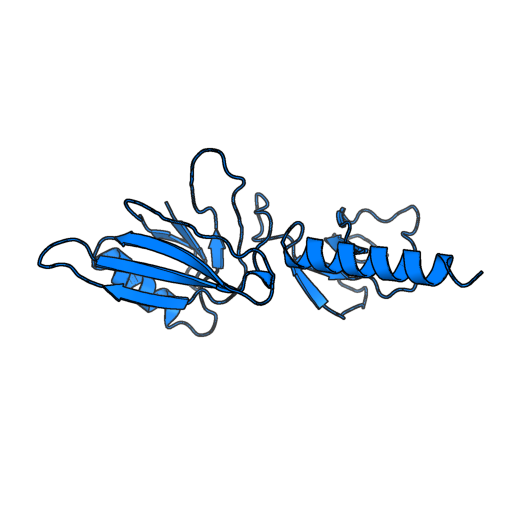.161 -2.577 10.441 1.00 88.00 91 ALA A CA 1
ATOM 664 C C . ALA A 1 91 ? 4.120 -3.333 9.113 1.00 88.00 91 ALA A C 1
ATOM 666 O O . ALA A 1 91 ? 3.340 -4.274 8.941 1.00 88.00 91 ALA A O 1
ATOM 667 N N . TRP A 1 92 ? 4.967 -2.907 8.181 1.00 85.62 92 TRP A N 1
ATOM 668 C CA . TRP A 1 92 ? 5.203 -3.576 6.905 1.00 85.62 92 TRP A CA 1
ATOM 669 C C . TRP A 1 92 ? 6.626 -3.297 6.421 1.00 85.62 92 TRP A C 1
ATOM 671 O O . TRP A 1 92 ? 7.229 -2.285 6.776 1.00 85.62 92 TRP A O 1
ATOM 681 N N . SER A 1 93 ? 7.159 -4.180 5.574 1.00 84.75 93 SER A N 1
ATOM 682 C CA . SER A 1 93 ? 8.500 -4.001 5.011 1.00 84.75 93 SER A CA 1
ATOM 683 C C . SER A 1 93 ? 8.581 -2.729 4.166 1.00 84.75 93 SER A C 1
ATOM 685 O O . SER A 1 93 ? 7.785 -2.526 3.243 1.00 84.75 93 SER A O 1
ATOM 687 N N . ALA A 1 94 ? 9.593 -1.903 4.430 1.00 83.38 94 ALA A N 1
ATOM 688 C CA . ALA A 1 94 ? 9.855 -0.690 3.671 1.00 83.38 94 ALA A CA 1
ATOM 689 C C . ALA A 1 94 ? 10.170 -0.988 2.198 1.00 83.38 94 ALA A C 1
ATOM 691 O O . ALA A 1 94 ? 9.788 -0.213 1.321 1.00 83.38 94 ALA A O 1
ATOM 692 N N . ALA A 1 95 ? 10.771 -2.146 1.889 1.00 76.25 95 ALA A N 1
ATOM 693 C CA . ALA A 1 95 ? 10.993 -2.601 0.513 1.00 76.25 95 ALA A CA 1
ATOM 694 C C . ALA A 1 95 ? 9.701 -2.675 -0.322 1.00 76.25 95 ALA A C 1
ATOM 696 O O . ALA A 1 95 ? 9.744 -2.545 -1.548 1.00 76.25 95 ALA A O 1
ATOM 697 N N . LEU A 1 96 ? 8.557 -2.859 0.342 1.00 74.69 96 LEU A N 1
ATOM 698 C CA . LEU A 1 96 ? 7.237 -2.953 -0.269 1.00 74.69 96 LEU A CA 1
ATOM 699 C C . LEU A 1 96 ? 6.506 -1.602 -0.304 1.00 74.69 96 LEU A C 1
ATOM 701 O O . LEU A 1 96 ? 5.371 -1.527 -0.765 1.00 74.69 96 LEU A O 1
ATOM 705 N N . ARG A 1 97 ? 7.125 -0.502 0.132 1.00 78.50 97 ARG A N 1
ATOM 706 C CA . ARG A 1 97 ? 6.547 0.838 -0.018 1.00 78.50 97 ARG A CA 1
ATOM 707 C C . ARG A 1 97 ? 6.732 1.331 -1.451 1.00 78.50 97 ARG A C 1
ATOM 709 O O . ARG A 1 97 ? 7.861 1.506 -1.901 1.00 78.50 97 ARG A O 1
ATOM 716 N N . GLY A 1 98 ? 5.634 1.622 -2.152 1.00 71.50 98 GLY A N 1
ATOM 717 C CA . GLY A 1 98 ? 5.639 2.259 -3.475 1.00 71.50 98 GLY A CA 1
ATOM 718 C C . GLY A 1 98 ? 4.623 3.391 -3.614 1.00 71.50 98 GLY A C 1
ATOM 719 O O . GLY A 1 98 ? 3.880 3.703 -2.683 1.00 71.50 98 GLY A O 1
ATOM 720 N N . ALA A 1 99 ? 4.565 3.999 -4.800 1.00 64.94 99 ALA A N 1
ATOM 721 C CA . ALA A 1 99 ? 3.570 5.027 -5.104 1.00 64.94 99 ALA A CA 1
ATOM 722 C C . ALA A 1 99 ? 2.196 4.395 -5.390 1.00 64.94 99 ALA A C 1
ATOM 724 O O . ALA A 1 99 ? 2.090 3.484 -6.219 1.00 64.94 99 ALA A O 1
ATOM 725 N N . ALA A 1 100 ? 1.128 4.873 -4.743 1.00 58.28 100 ALA A N 1
ATOM 726 C CA . ALA A 1 100 ? -0.224 4.463 -5.108 1.00 58.28 100 ALA A CA 1
ATOM 727 C C . ALA A 1 100 ? -0.560 4.966 -6.520 1.00 58.28 100 ALA A C 1
ATOM 729 O O . ALA A 1 100 ? -0.408 6.147 -6.822 1.00 58.28 100 ALA A O 1
ATOM 730 N N . SER A 1 101 ? -1.040 4.070 -7.384 1.00 56.25 101 SER A N 1
ATOM 731 C CA . SER A 1 101 ? -1.685 4.444 -8.645 1.00 56.25 101 SER A CA 1
ATOM 732 C C . SER A 1 101 ? -3.192 4.238 -8.515 1.00 56.25 101 SER A C 1
ATOM 734 O O . SER A 1 101 ? -3.630 3.369 -7.758 1.00 56.25 101 SER A O 1
ATOM 736 N N . ASP A 1 102 ? -3.990 5.001 -9.265 1.00 49.53 102 ASP A N 1
ATOM 737 C CA . ASP A 1 102 ? -5.451 5.105 -9.098 1.00 49.53 102 ASP A CA 1
ATOM 738 C C . ASP A 1 102 ? -6.242 3.789 -9.213 1.00 49.53 102 ASP A C 1
ATOM 740 O O . ASP A 1 102 ? -7.441 3.768 -8.937 1.00 49.53 102 ASP A O 1
ATOM 744 N N . ARG A 1 103 ? -5.609 2.668 -9.581 1.00 45.31 103 ARG A N 1
ATOM 745 C CA . ARG A 1 103 ? -6.265 1.350 -9.606 1.00 45.31 103 ARG A CA 1
ATOM 746 C C . ARG A 1 103 ? -5.452 0.185 -9.045 1.00 45.31 103 ARG A C 1
ATOM 748 O O . ARG A 1 103 ? -6.054 -0.826 -8.692 1.00 45.31 103 ARG A O 1
ATOM 755 N N . GLN A 1 104 ? -4.141 0.310 -8.862 1.00 50.75 104 GLN A N 1
ATOM 756 C CA . GLN A 1 104 ? -3.296 -0.770 -8.342 1.00 50.75 104 GLN A CA 1
ATOM 757 C C . GLN A 1 104 ? -2.383 -0.256 -7.234 1.00 50.75 104 GLN A C 1
ATOM 759 O O . GLN A 1 104 ? -1.732 0.785 -7.382 1.00 50.75 104 GLN A O 1
ATOM 764 N N . ALA A 1 105 ? -2.350 -1.001 -6.125 1.00 49.41 105 ALA A N 1
ATOM 765 C CA . ALA A 1 105 ? -1.305 -0.845 -5.129 1.00 49.41 105 ALA A CA 1
ATOM 766 C C . ALA A 1 105 ? 0.036 -1.000 -5.850 1.00 49.41 105 ALA A C 1
ATOM 768 O O . ALA A 1 105 ? 0.225 -2.033 -6.480 1.00 49.41 105 ALA A O 1
ATOM 769 N N . GLY 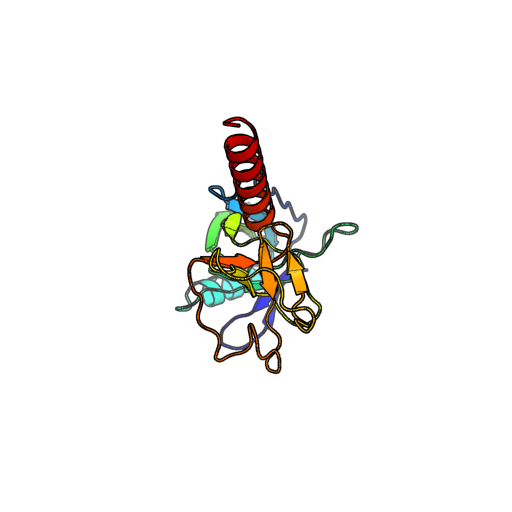A 1 106 ? 0.868 0.051 -5.829 1.00 52.78 106 GLY A N 1
ATOM 770 C CA . GLY A 1 106 ? 2.226 0.096 -6.376 1.00 52.78 106 GLY A CA 1
ATOM 771 C C . GLY A 1 106 ? 2.424 -0.741 -7.633 1.00 52.78 106 GLY A C 1
ATOM 772 O O . GLY A 1 106 ? 2.716 -1.924 -7.515 1.00 52.78 106 GLY A O 1
ATOM 773 N N . GLY A 1 107 ? 2.294 -0.134 -8.820 1.00 53.06 107 GLY A N 1
ATOM 774 C CA . GLY A 1 107 ? 2.485 -0.835 -10.095 1.00 53.06 107 GLY A CA 1
ATOM 775 C C . GLY A 1 107 ? 3.696 -1.764 -10.020 1.00 53.06 107 GLY A C 1
ATOM 776 O O . GLY A 1 107 ? 4.807 -1.310 -9.741 1.00 53.06 107 GLY A O 1
ATOM 777 N N . VAL A 1 108 ? 3.437 -3.062 -10.155 1.00 61.91 108 VAL A N 1
ATOM 778 C CA . VAL A 1 108 ? 4.439 -4.107 -9.974 1.00 61.91 108 VAL A CA 1
ATOM 779 C C . VAL A 1 108 ? 5.508 -3.915 -11.049 1.00 61.91 108 VAL A C 1
ATOM 781 O O . VAL A 1 108 ? 5.217 -3.997 -12.245 1.00 61.91 108 VAL A O 1
ATOM 784 N N . VAL A 1 109 ? 6.735 -3.602 -10.629 1.00 63.59 109 VAL A N 1
ATOM 785 C CA . VAL A 1 109 ? 7.855 -3.356 -11.539 1.00 63.59 109 VAL A CA 1
ATOM 786 C C . VAL A 1 109 ? 8.541 -4.670 -11.868 1.00 63.59 109 VAL A C 1
ATOM 788 O O . VAL A 1 109 ? 8.912 -5.430 -10.975 1.00 63.59 109 VAL A O 1
ATOM 791 N N . ARG A 1 110 ? 8.734 -4.909 -13.168 1.00 67.81 110 ARG A N 1
ATOM 792 C CA . ARG A 1 110 ? 9.535 -6.007 -13.711 1.00 67.81 110 ARG A CA 1
ATOM 793 C C . ARG A 1 110 ? 10.907 -5.490 -14.085 1.00 67.81 110 ARG A C 1
ATOM 795 O O . ARG A 1 110 ? 11.015 -4.570 -14.894 1.00 67.81 110 ARG A O 1
ATOM 802 N N . HIS A 1 111 ? 11.955 -6.083 -13.528 1.00 60.00 111 HIS A N 1
ATOM 803 C CA . HIS A 1 111 ? 13.318 -5.772 -13.947 1.00 60.00 111 HIS A CA 1
ATOM 804 C C . HIS A 1 111 ? 13.637 -6.391 -15.292 1.00 60.00 111 HIS A C 1
ATOM 806 O O . HIS A 1 111 ? 13.346 -7.558 -15.551 1.00 60.00 111 HIS A O 1
ATOM 812 N N . ARG A 1 112 ? 14.271 -5.592 -16.144 1.00 57.72 112 ARG A N 1
ATOM 813 C CA . ARG A 1 112 ? 14.846 -6.083 -17.383 1.00 57.72 112 ARG A CA 1
ATOM 814 C C . ARG A 1 112 ? 16.055 -6.960 -17.055 1.00 57.72 112 ARG A C 1
ATOM 816 O O . ARG A 1 112 ? 16.939 -6.523 -16.321 1.00 57.72 112 ARG A O 1
ATOM 823 N N . LEU A 1 113 ? 16.149 -8.149 -17.648 1.00 53.91 113 LEU A N 1
ATOM 824 C CA . LEU A 1 113 ? 17.452 -8.806 -17.793 1.00 53.91 113 LEU A CA 1
ATOM 825 C C . LEU A 1 113 ? 18.378 -7.845 -18.562 1.00 53.91 113 LEU A C 1
ATOM 827 O O . LEU A 1 113 ? 17.926 -7.140 -19.463 1.00 53.91 113 LEU A O 1
ATOM 831 N N . ALA A 1 114 ? 19.660 -7.774 -18.197 1.00 47.53 114 ALA A N 1
ATOM 832 C CA . ALA A 1 114 ? 20.611 -6.772 -18.705 1.00 47.53 114 ALA A CA 1
ATOM 833 C C . ALA A 1 114 ? 20.793 -6.755 -20.242 1.00 47.53 114 ALA A C 1
ATOM 835 O O . ALA A 1 114 ? 21.416 -5.843 -20.781 1.00 47.53 114 ALA A O 1
ATOM 836 N N . TYR A 1 115 ? 20.221 -7.723 -20.956 1.00 38.81 115 TYR A N 1
ATOM 837 C CA . TYR A 1 115 ? 20.156 -7.750 -22.407 1.00 38.81 115 TYR A CA 1
ATOM 838 C C . TYR A 1 115 ? 18.909 -7.014 -22.906 1.00 38.81 115 TYR A C 1
ATOM 840 O O . TYR A 1 115 ? 17.778 -7.396 -22.613 1.00 38.81 115 TYR A O 1
ATOM 848 N N . ALA A 1 116 ? 19.097 -5.959 -23.697 1.00 43.38 116 ALA A N 1
ATOM 849 C CA . ALA A 1 116 ? 17.992 -5.365 -24.430 1.00 43.38 116 ALA A CA 1
ATOM 850 C C . ALA A 1 116 ? 18.223 -3.907 -24.840 1.00 43.38 116 ALA A C 1
ATOM 852 O O . ALA A 1 116 ? 18.397 -3.652 -26.007 1.00 43.38 116 ALA A O 1
ATOM 853 N N . GLY A 1 117 ? 18.174 -2.910 -23.951 1.00 53.31 117 GLY A N 1
ATOM 854 C CA . GLY A 1 117 ? 17.865 -1.534 -24.409 1.00 53.31 117 GLY A CA 1
ATOM 855 C C . GLY A 1 117 ? 16.446 -1.473 -25.006 1.00 53.31 117 GLY A C 1
ATOM 856 O O . GLY A 1 117 ? 16.003 -2.404 -25.669 1.00 53.31 117 GLY A O 1
ATOM 857 N N . SER A 1 118 ? 15.607 -0.502 -24.624 1.00 54.69 118 SER A N 1
ATOM 858 C CA . SER A 1 118 ? 14.191 -0.533 -25.044 1.00 54.69 118 SER A CA 1
ATOM 859 C C . SER A 1 118 ? 14.157 -0.598 -26.566 1.00 54.69 118 SER A C 1
ATOM 861 O O . SER A 1 118 ? 14.765 0.268 -27.198 1.00 54.69 118 SER A O 1
ATOM 863 N N . GLY A 1 119 ? 13.497 -1.599 -27.155 1.00 56.47 119 GLY A N 1
ATOM 864 C CA . GLY A 1 119 ? 13.170 -1.472 -28.565 1.00 56.47 119 GLY A CA 1
ATOM 865 C C . GLY A 1 119 ? 12.364 -0.181 -28.708 1.00 56.47 119 GLY A C 1
ATOM 866 O O . GLY A 1 119 ? 11.625 0.211 -27.798 1.00 56.47 119 GLY A O 1
ATOM 867 N N . GLY A 1 120 ? 12.553 0.549 -29.807 1.00 60.22 120 GLY A N 1
ATOM 868 C CA . GLY A 1 120 ? 11.922 1.862 -30.004 1.00 60.22 120 GLY A CA 1
ATOM 869 C C . GLY A 1 120 ? 10.383 1.850 -29.954 1.00 60.22 120 GLY A C 1
ATOM 870 O O . GLY A 1 120 ? 9.774 2.911 -30.021 1.00 60.22 120 GLY A O 1
ATOM 871 N N . ALA A 1 121 ? 9.761 0.671 -29.829 1.00 67.81 121 ALA A N 1
ATOM 872 C CA . ALA A 1 121 ? 8.323 0.436 -29.769 1.00 67.81 121 ALA A CA 1
ATOM 873 C C . ALA A 1 121 ? 7.803 0.028 -28.370 1.00 67.81 121 ALA A C 1
ATOM 875 O O . ALA A 1 121 ? 6.612 -0.259 -28.223 1.00 67.81 121 ALA A O 1
ATOM 876 N N . CYS A 1 122 ? 8.648 -0.011 -27.333 1.00 75.81 122 CYS A N 1
ATOM 877 C CA . CYS A 1 122 ? 8.204 -0.359 -25.984 1.00 75.81 122 CYS A CA 1
ATOM 878 C C . CYS A 1 122 ? 7.269 0.714 -25.400 1.00 75.81 122 CYS A C 1
ATOM 880 O O . CYS A 1 122 ? 7.667 1.856 -25.182 1.00 75.81 122 CYS A O 1
ATOM 882 N N . ALA A 1 123 ? 6.038 0.322 -25.070 1.00 77.31 123 ALA A N 1
ATOM 883 C CA . ALA A 1 123 ? 5.049 1.195 -24.436 1.00 77.31 123 ALA A CA 1
ATOM 884 C C . ALA A 1 123 ? 4.992 1.077 -22.903 1.00 77.31 123 ALA A C 1
ATOM 886 O O . ALA A 1 123 ? 4.108 1.641 -22.256 1.00 77.31 123 ALA A O 1
ATOM 887 N N . CYS A 1 124 ? 5.892 0.298 -22.305 1.00 77.50 124 CYS A N 1
ATOM 888 C CA . CYS A 1 124 ? 5.910 0.093 -20.864 1.00 77.50 124 CYS A CA 1
ATOM 889 C C . CYS A 1 124 ? 6.461 1.323 -20.143 1.00 77.50 124 CYS A C 1
ATOM 891 O O . CYS A 1 124 ? 7.437 1.935 -20.579 1.00 77.50 124 CYS A O 1
ATOM 893 N N . LYS A 1 125 ? 5.873 1.658 -18.990 1.00 77.75 125 LYS A N 1
ATOM 894 C CA . LYS A 1 125 ? 6.392 2.736 -18.143 1.00 77.75 125 LYS A CA 1
ATOM 895 C C . LYS A 1 125 ? 7.726 2.299 -17.543 1.00 77.75 125 LYS A C 1
ATOM 897 O O . LYS A 1 125 ? 7.752 1.346 -16.772 1.00 77.75 125 LYS A O 1
ATOM 902 N N . GLY A 1 126 ? 8.809 2.994 -17.883 1.00 76.38 126 GLY A N 1
ATOM 903 C CA . GLY A 1 126 ? 10.135 2.754 -17.315 1.00 76.38 126 GLY A CA 1
ATOM 904 C C . GLY A 1 126 ? 10.338 3.405 -15.945 1.00 76.38 126 GLY A C 1
ATOM 905 O O . GLY A 1 126 ? 9.721 4.420 -15.619 1.00 76.38 126 GLY A O 1
ATOM 906 N N . HIS A 1 127 ? 11.242 2.824 -15.162 1.00 75.88 127 HIS A N 1
ATOM 907 C CA . HIS A 1 127 ? 11.714 3.332 -13.879 1.00 75.88 127 HIS A CA 1
ATOM 908 C C . HIS A 1 127 ? 13.239 3.492 -13.887 1.00 75.88 127 HIS A C 1
ATOM 910 O O . HIS A 1 127 ? 13.950 2.755 -14.568 1.00 75.88 127 HIS A O 1
ATOM 916 N N . ALA A 1 128 ? 13.756 4.426 -13.081 1.00 75.81 128 ALA A N 1
ATOM 917 C CA . ALA A 1 128 ? 15.195 4.696 -12.975 1.00 75.81 128 ALA A CA 1
ATOM 918 C C . ALA A 1 128 ? 16.020 3.475 -12.517 1.00 75.81 128 ALA A C 1
ATOM 920 O O . ALA A 1 128 ? 17.202 3.377 -12.835 1.00 75.81 128 ALA A O 1
ATOM 921 N N . CYS A 1 129 ? 15.395 2.511 -11.830 1.00 75.62 129 CYS A N 1
ATOM 922 C CA . CYS A 1 129 ? 16.026 1.239 -11.473 1.00 75.62 129 CYS A CA 1
ATOM 923 C C . CYS A 1 129 ? 16.299 0.315 -12.673 1.00 75.62 129 CYS A C 1
ATOM 925 O O . CYS A 1 129 ? 16.943 -0.712 -12.506 1.00 75.62 129 CYS A O 1
ATOM 927 N N . GLY A 1 130 ? 15.819 0.657 -13.874 1.00 75.31 130 GLY A N 1
ATOM 928 C CA . GLY A 1 130 ? 15.874 -0.202 -15.061 1.00 75.31 130 GLY A CA 1
ATOM 929 C C . GLY A 1 130 ? 14.677 -1.146 -15.202 1.00 75.31 130 GLY A C 1
ATOM 930 O O . GLY A 1 130 ? 14.588 -1.872 -16.191 1.00 75.31 130 GLY A O 1
ATOM 931 N N . GLY A 1 131 ? 13.746 -1.121 -14.246 1.00 77.31 131 GLY A N 1
ATOM 932 C CA . GLY A 1 131 ? 12.502 -1.871 -14.319 1.00 77.31 131 GLY A CA 1
ATOM 933 C C . GLY A 1 131 ? 11.401 -1.166 -15.113 1.00 77.31 131 GLY A C 1
ATOM 934 O O . GLY A 1 131 ? 11.452 0.041 -15.357 1.00 77.31 131 GLY A O 1
ATOM 935 N N . VAL A 1 132 ? 10.385 -1.928 -15.513 1.00 76.06 132 VAL A N 1
ATOM 936 C CA . VAL A 1 132 ? 9.233 -1.463 -16.290 1.00 76.06 132 VAL A CA 1
ATOM 937 C C . VAL A 1 132 ? 7.914 -1.951 -15.689 1.00 76.06 132 VAL A C 1
ATOM 939 O O . VAL A 1 132 ? 7.852 -3.043 -15.128 1.00 76.06 132 VAL A O 1
ATOM 942 N N . VAL A 1 133 ? 6.840 -1.174 -15.841 1.00 75.62 133 VAL A N 1
ATOM 943 C CA . VAL A 1 133 ? 5.466 -1.651 -15.613 1.00 75.62 133 VAL A CA 1
ATOM 944 C C . VAL A 1 133 ? 4.919 -2.162 -16.947 1.00 75.62 133 VAL A C 1
ATOM 946 O O . VAL A 1 133 ? 4.715 -1.354 -17.865 1.00 75.62 133 VAL A O 1
ATOM 949 N N . PRO A 1 134 ? 4.722 -3.483 -17.102 1.00 70.38 134 PRO A N 1
ATOM 950 C CA . PRO A 1 134 ? 4.305 -4.064 -18.367 1.00 70.38 134 PRO A CA 1
ATOM 951 C C . PRO A 1 134 ? 2.857 -3.697 -18.704 1.00 70.38 134 PRO A C 1
ATOM 953 O O . PRO A 1 134 ? 1.988 -3.649 -17.835 1.00 70.38 134 PRO A O 1
ATOM 956 N N . VAL A 1 135 ? 2.586 -3.497 -19.992 1.00 73.88 135 VAL A N 1
ATOM 957 C CA . VAL A 1 135 ? 1.220 -3.451 -20.532 1.00 73.88 135 VAL A CA 1
ATOM 958 C C . VAL A 1 135 ? 0.987 -4.726 -21.334 1.00 73.88 135 VAL A C 1
ATOM 960 O O . VAL A 1 135 ? 1.900 -5.203 -22.006 1.00 73.88 135 VAL A O 1
ATOM 963 N N . LEU A 1 136 ? -0.220 -5.296 -21.251 1.00 71.31 136 LEU A N 1
ATOM 964 C CA . LEU A 1 136 ? -0.522 -6.637 -21.781 1.00 71.31 136 LEU A CA 1
ATOM 965 C C . LEU A 1 136 ? -0.215 -6.800 -23.277 1.00 71.31 136 LEU A C 1
ATOM 967 O O . LEU A 1 136 ? 0.116 -7.894 -23.715 1.00 71.31 136 LEU A O 1
ATOM 971 N N . TRP A 1 137 ? -0.301 -5.714 -24.042 1.00 76.25 137 TRP A N 1
ATOM 972 C CA . TRP A 1 137 ? -0.087 -5.689 -25.488 1.00 76.25 137 TRP A CA 1
ATOM 973 C C . TRP A 1 137 ? 1.358 -5.363 -25.900 1.00 76.25 137 TRP A C 1
ATOM 975 O O . TRP A 1 137 ? 1.654 -5.311 -27.092 1.00 76.25 137 TRP A O 1
ATOM 985 N N . CYS A 1 138 ? 2.273 -5.131 -24.953 1.00 77.06 138 CYS A N 1
ATOM 986 C CA . CYS A 1 138 ? 3.674 -4.878 -25.281 1.00 77.06 138 CYS A CA 1
ATOM 987 C C . CYS A 1 138 ? 4.351 -6.177 -25.735 1.00 77.06 138 CYS A C 1
ATOM 989 O O . CYS A 1 138 ? 4.505 -7.100 -24.941 1.00 77.06 138 CYS A O 1
ATOM 991 N N . GLY A 1 139 ? 4.810 -6.233 -26.986 1.00 71.25 139 GLY A N 1
ATOM 992 C CA . GLY A 1 139 ? 5.519 -7.405 -27.514 1.00 71.25 139 GLY A CA 1
ATOM 993 C C . GLY A 1 139 ? 6.868 -7.676 -26.834 1.00 71.25 139 GLY A C 1
ATOM 994 O O . GLY A 1 139 ? 7.320 -8.814 -26.820 1.00 71.25 139 GLY A O 1
ATOM 995 N N . GLU A 1 140 ? 7.490 -6.654 -26.237 1.00 72.94 140 GLU A N 1
ATOM 996 C CA . GLU A 1 140 ? 8.796 -6.780 -25.570 1.00 72.94 140 GLU A CA 1
ATOM 997 C C . GLU A 1 140 ? 8.691 -7.230 -24.105 1.00 72.94 140 GLU A C 1
ATOM 999 O O . GLU A 1 140 ? 9.582 -7.907 -23.604 1.00 72.94 140 GLU A O 1
ATOM 1004 N N . HIS A 1 141 ? 7.625 -6.834 -23.399 1.00 72.81 141 HIS A N 1
ATOM 1005 C CA . HIS A 1 141 ? 7.529 -6.975 -21.936 1.00 72.81 141 HIS A CA 1
ATOM 1006 C C . HIS A 1 141 ? 6.142 -7.420 -21.438 1.00 72.81 141 HIS A C 1
ATOM 1008 O O . HIS A 1 141 ? 5.893 -7.407 -20.232 1.00 72.81 141 HIS A O 1
ATOM 1014 N N . GLY A 1 142 ? 5.221 -7.772 -22.340 1.00 66.69 142 GLY A N 1
ATOM 1015 C CA . GLY A 1 142 ? 3.860 -8.212 -22.024 1.00 66.69 142 GLY A CA 1
ATOM 1016 C C . GLY A 1 142 ? 3.808 -9.518 -21.222 1.00 66.69 142 GLY A C 1
ATOM 1017 O O . GLY A 1 142 ? 4.820 -10.021 -20.733 1.00 66.69 142 GLY A O 1
ATOM 1018 N N . ALA A 1 143 ? 2.609 -10.087 -21.073 1.00 62.19 143 ALA A N 1
ATOM 1019 C CA . ALA A 1 143 ? 2.367 -11.250 -20.206 1.00 62.19 143 ALA A CA 1
ATOM 1020 C C . ALA A 1 143 ? 3.212 -12.497 -20.553 1.00 62.19 143 ALA A C 1
ATOM 1022 O O . ALA A 1 143 ? 3.386 -13.366 -19.707 1.00 62.19 143 ALA A O 1
ATOM 1023 N N . THR A 1 144 ? 3.753 -12.570 -21.770 1.00 58.53 144 THR A N 1
ATOM 1024 C CA . THR A 1 144 ? 4.562 -13.683 -22.288 1.00 58.53 144 THR A CA 1
ATOM 1025 C C . THR A 1 144 ? 6.070 -13.441 -22.236 1.00 58.53 144 THR A C 1
ATOM 1027 O O . THR A 1 144 ? 6.835 -14.360 -22.510 1.00 58.53 144 THR A O 1
ATOM 1030 N N . ALA A 1 145 ? 6.524 -12.223 -21.928 1.00 55.97 145 ALA A N 1
ATOM 1031 C CA . ALA A 1 145 ? 7.949 -11.929 -21.853 1.00 55.97 145 ALA A CA 1
ATOM 1032 C C . ALA A 1 145 ? 8.504 -12.448 -20.522 1.00 55.97 145 ALA A C 1
ATOM 1034 O O . ALA A 1 145 ? 8.121 -11.954 -19.459 1.00 55.97 145 ALA A O 1
ATOM 1035 N N . GLU A 1 146 ? 9.402 -13.431 -20.563 1.00 52.94 146 GLU A N 1
ATOM 1036 C CA . GLU A 1 146 ? 10.200 -13.822 -19.400 1.00 52.94 146 GLU A CA 1
ATOM 1037 C C . GLU A 1 146 ? 11.373 -12.849 -19.253 1.00 52.94 146 GLU A C 1
ATOM 1039 O O . GLU A 1 146 ? 12.307 -12.838 -20.055 1.00 52.94 146 GLU A O 1
ATOM 1044 N N . PRO A 1 147 ? 11.302 -11.970 -18.245 1.00 52.34 147 PRO A N 1
ATOM 1045 C CA . PRO A 1 147 ? 12.334 -12.074 -17.226 1.00 52.34 147 PRO A CA 1
ATOM 1046 C C . PRO A 1 147 ? 11.745 -11.935 -15.817 1.00 52.34 147 PRO A C 1
ATOM 1048 O O . PRO A 1 147 ? 10.868 -11.105 -15.549 1.00 52.34 147 PRO A O 1
ATOM 1051 N N . VAL A 1 148 ? 12.248 -12.769 -14.910 1.00 58.72 148 VAL A N 1
ATOM 1052 C CA . VAL A 1 148 ? 12.071 -12.658 -13.462 1.00 58.72 148 VAL A CA 1
ATOM 1053 C C . VAL A 1 148 ? 13.466 -12.591 -12.884 1.00 58.72 148 VAL A C 1
ATOM 1055 O O . VAL A 1 148 ? 14.237 -13.529 -13.047 1.00 58.72 148 VAL A O 1
ATOM 1058 N N . LEU A 1 149 ? 13.783 -11.497 -12.208 1.00 55.28 149 LEU A N 1
ATOM 1059 C CA . LEU A 1 149 ? 14.853 -11.527 -11.215 1.00 55.28 149 LEU A CA 1
ATOM 1060 C C . LEU A 1 149 ? 14.378 -10.893 -9.913 1.00 55.28 149 LEU A C 1
ATOM 1062 O O . LEU A 1 149 ? 14.698 -11.407 -8.850 1.00 55.28 149 LEU A O 1
ATOM 1066 N N . GLU A 1 150 ? 13.525 -9.867 -9.971 1.00 61.53 150 GLU A N 1
ATOM 1067 C CA . GLU A 1 150 ? 12.960 -9.283 -8.759 1.00 61.53 150 GLU A CA 1
ATOM 1068 C C . GLU A 1 150 ? 11.657 -8.527 -9.045 1.00 61.53 150 GLU A C 1
ATOM 1070 O O . GLU A 1 150 ? 11.523 -7.886 -10.092 1.00 61.53 150 GLU A O 1
ATOM 1075 N N . TRP A 1 151 ? 10.709 -8.597 -8.110 1.00 69.81 151 TRP A N 1
ATOM 1076 C CA . TRP A 1 151 ? 9.433 -7.885 -8.143 1.00 69.81 151 TRP A CA 1
ATOM 1077 C C . TRP A 1 151 ? 9.407 -6.865 -7.008 1.00 69.81 151 TRP A C 1
ATOM 1079 O O . TRP A 1 151 ? 9.606 -7.237 -5.854 1.00 69.81 151 TRP A O 1
ATOM 1089 N N . HIS A 1 152 ? 9.138 -5.593 -7.310 1.00 70.56 152 HIS A N 1
ATOM 1090 C CA . HIS A 1 152 ? 8.910 -4.594 -6.265 1.00 70.56 152 HIS A CA 1
ATOM 1091 C C . HIS A 1 152 ? 7.976 -3.461 -6.729 1.00 70.56 152 HIS A C 1
ATOM 1093 O O . HIS A 1 152 ? 7.777 -3.265 -7.933 1.00 70.56 152 HIS A O 1
ATOM 1099 N N . PRO A 1 153 ? 7.417 -2.670 -5.799 1.00 72.62 153 PRO A N 1
ATOM 1100 C CA . PRO A 1 153 ? 6.602 -1.504 -6.132 1.00 72.62 153 PRO A CA 1
ATOM 1101 C C . PRO A 1 153 ? 7.404 -0.386 -6.807 1.00 72.62 153 PRO A C 1
ATOM 1103 O O . PRO A 1 153 ? 8.510 -0.031 -6.384 1.00 72.62 153 PRO A O 1
ATOM 1106 N N . GLY A 1 154 ? 6.840 0.203 -7.861 1.00 71.44 154 GLY A N 1
ATOM 1107 C CA . GLY A 1 154 ? 7.477 1.297 -8.593 1.00 71.44 154 GLY A CA 1
ATOM 1108 C C . GLY A 1 154 ? 7.525 2.614 -7.820 1.00 71.44 154 GLY A C 1
ATOM 1109 O O . GLY A 1 154 ? 6.592 2.967 -7.099 1.00 71.44 154 GLY A O 1
ATOM 1110 N N . GLY A 1 155 ? 8.624 3.358 -7.996 1.00 71.94 155 GLY A N 1
ATOM 1111 C CA . GLY A 1 155 ? 8.825 4.672 -7.364 1.00 71.94 155 GLY A CA 1
ATOM 1112 C C . GLY A 1 155 ? 9.082 4.624 -5.853 1.00 71.94 155 GLY A C 1
ATOM 1113 O O . GLY A 1 155 ? 9.137 5.670 -5.220 1.00 71.94 155 GLY A O 1
ATOM 1114 N N . GLY A 1 156 ? 9.225 3.421 -5.290 1.00 75.50 156 GLY A N 1
ATOM 1115 C CA . GLY A 1 156 ? 9.500 3.174 -3.878 1.00 75.50 156 GLY A CA 1
ATOM 1116 C C . GLY A 1 156 ? 10.975 3.223 -3.490 1.00 75.50 156 GLY A C 1
ATOM 1117 O O . GLY A 1 156 ? 11.856 3.382 -4.337 1.00 75.50 156 GLY A O 1
ATOM 1118 N N . ILE A 1 157 ? 11.260 2.997 -2.208 1.00 78.62 157 ILE A N 1
ATOM 1119 C CA . ILE A 1 157 ? 12.633 2.999 -1.685 1.00 78.62 157 ILE A CA 1
ATOM 1120 C C . ILE A 1 157 ? 13.499 1.895 -2.302 1.00 78.62 157 ILE A C 1
ATOM 1122 O O . ILE A 1 157 ? 14.608 2.177 -2.746 1.00 78.62 157 ILE A O 1
ATOM 1126 N N . ARG A 1 158 ? 12.940 0.693 -2.504 1.00 80.25 158 ARG A N 1
ATOM 1127 C CA . ARG A 1 158 ? 13.612 -0.400 -3.226 1.00 80.25 158 ARG A CA 1
ATOM 1128 C C . ARG A 1 158 ? 13.957 -0.016 -4.668 1.00 80.25 158 ARG A C 1
ATOM 1130 O O . ARG A 1 158 ? 15.026 -0.342 -5.173 1.00 80.25 158 ARG A O 1
ATOM 1137 N N . CYS A 1 159 ? 13.070 0.738 -5.321 1.00 77.62 159 CYS A N 1
ATOM 1138 C CA . CYS A 1 159 ? 13.316 1.284 -6.654 1.00 77.62 159 CYS A CA 1
ATOM 1139 C C . CYS A 1 159 ? 14.472 2.301 -6.639 1.00 77.62 159 CYS A C 1
ATOM 1141 O O . CYS A 1 159 ? 15.269 2.332 -7.574 1.00 77.62 159 CYS A O 1
ATOM 1143 N N . ALA A 1 160 ? 14.569 3.136 -5.603 1.00 81.00 160 ALA A N 1
ATOM 1144 C CA . ALA A 1 160 ? 15.653 4.104 -5.455 1.00 81.00 160 ALA A CA 1
ATOM 1145 C C . ALA A 1 160 ? 16.997 3.423 -5.141 1.00 81.00 160 ALA A C 1
ATOM 1147 O O . ALA A 1 160 ? 18.008 3.782 -5.743 1.00 81.00 160 ALA A O 1
ATOM 1148 N N . ASP A 1 161 ? 17.001 2.412 -4.268 1.00 82.44 161 ASP A N 1
ATOM 1149 C CA . ASP A 1 161 ? 18.180 1.602 -3.945 1.00 82.44 161 ASP A CA 1
ATOM 1150 C C . ASP A 1 161 ? 18.762 0.943 -5.199 1.00 82.44 161 ASP A C 1
ATOM 1152 O O . ASP A 1 161 ? 19.928 1.156 -5.529 1.00 82.44 161 ASP A O 1
ATOM 1156 N N . LEU A 1 162 ? 17.930 0.239 -5.973 1.00 79.12 162 LEU A N 1
ATOM 1157 C CA . LEU A 1 162 ? 18.363 -0.420 -7.209 1.00 79.12 162 LEU A CA 1
ATOM 1158 C C . LEU A 1 162 ? 18.866 0.581 -8.265 1.00 79.12 162 LEU A C 1
ATOM 1160 O O . LEU A 1 162 ? 19.840 0.308 -8.969 1.00 79.12 162 LEU A O 1
ATOM 1164 N N . ALA A 1 163 ? 18.253 1.767 -8.358 1.00 79.75 163 ALA A N 1
ATOM 1165 C CA . ALA A 1 163 ? 18.723 2.834 -9.244 1.00 79.75 163 ALA A CA 1
ATOM 1166 C C . ALA A 1 163 ? 20.113 3.364 -8.844 1.00 79.75 163 ALA A C 1
ATOM 1168 O O . ALA A 1 163 ? 20.953 3.615 -9.718 1.00 79.75 163 ALA A O 1
ATOM 1169 N N . ARG A 1 164 ? 20.381 3.492 -7.536 1.00 82.88 164 ARG A N 1
ATOM 1170 C CA . ARG A 1 164 ? 21.700 3.872 -7.009 1.00 82.88 164 ARG A CA 1
ATOM 1171 C C . ARG A 1 164 ? 22.746 2.805 -7.312 1.00 82.88 164 ARG A C 1
ATOM 1173 O O . ARG A 1 164 ? 23.787 3.142 -7.874 1.00 82.88 164 ARG A O 1
ATOM 1180 N N . SER A 1 165 ? 22.456 1.535 -7.025 1.00 79.19 165 SER A N 1
ATOM 1181 C CA . SER A 1 165 ? 23.372 0.419 -7.300 1.00 79.19 165 SER A CA 1
ATOM 1182 C C . SER A 1 165 ? 23.744 0.341 -8.780 1.00 79.19 165 SER A C 1
ATOM 1184 O O . SER A 1 165 ? 24.920 0.249 -9.117 1.00 79.19 165 SER A O 1
ATOM 1186 N N . ARG A 1 166 ? 22.763 0.475 -9.680 1.00 76.25 166 ARG A N 1
ATOM 1187 C CA . ARG A 1 166 ? 23.000 0.473 -11.130 1.00 76.25 166 ARG A CA 1
ATOM 1188 C C . ARG A 1 166 ? 23.876 1.643 -11.586 1.00 76.25 166 ARG A C 1
ATOM 1190 O O . ARG A 1 166 ? 24.752 1.453 -12.428 1.00 76.25 166 ARG A O 1
ATOM 1197 N N . SER A 1 167 ? 23.647 2.839 -11.045 1.00 74.94 167 SER A N 1
ATOM 1198 C CA . SER A 1 167 ? 24.468 4.020 -11.349 1.00 74.94 167 SER A CA 1
ATOM 1199 C C . SER A 1 167 ? 25.915 3.836 -10.882 1.00 74.94 167 SER A C 1
ATOM 1201 O O . SER A 1 167 ? 26.840 4.161 -11.622 1.00 74.94 167 SER A O 1
ATOM 1203 N N . ALA A 1 168 ? 26.114 3.249 -9.698 1.00 74.81 168 ALA A N 1
ATOM 1204 C CA . ALA A 1 168 ? 27.438 2.935 -9.167 1.00 74.81 168 ALA A CA 1
ATOM 1205 C C . ALA A 1 168 ? 28.172 1.887 -10.021 1.00 74.81 168 ALA A C 1
ATOM 1207 O O . ALA A 1 168 ? 29.340 2.079 -10.352 1.00 74.81 168 ALA A O 1
ATOM 1208 N N . SER A 1 169 ? 27.486 0.821 -10.451 1.00 70.25 169 SER A N 1
ATOM 1209 C CA . SER A 1 169 ? 28.064 -0.176 -11.362 1.00 70.25 169 SER A CA 1
ATOM 1210 C C . SER A 1 169 ? 28.451 0.427 -12.715 1.00 70.25 169 SER A C 1
ATOM 1212 O O . SER A 1 169 ? 29.523 0.126 -13.227 1.00 70.25 169 SER A O 1
ATOM 1214 N N . ALA A 1 170 ? 27.623 1.309 -13.286 1.00 65.56 170 ALA A N 1
ATOM 1215 C CA . ALA A 1 170 ? 27.941 1.981 -14.548 1.00 65.56 170 ALA A CA 1
ATOM 1216 C C . ALA A 1 170 ? 29.162 2.913 -14.428 1.00 65.56 170 ALA A C 1
ATOM 1218 O O . ALA A 1 170 ? 29.993 2.950 -15.333 1.00 65.56 170 ALA A O 1
ATOM 1219 N N . ALA A 1 171 ? 29.294 3.629 -13.308 1.00 68.31 171 ALA A N 1
ATOM 1220 C CA . ALA A 1 171 ? 30.452 4.476 -13.033 1.00 68.31 171 ALA A CA 1
ATOM 1221 C C . ALA A 1 171 ? 31.738 3.661 -12.809 1.00 68.31 171 ALA A C 1
ATOM 1223 O O . ALA A 1 171 ? 32.792 4.057 -13.294 1.00 68.31 171 ALA A O 1
ATOM 1224 N N . GLY A 1 172 ? 31.652 2.508 -12.132 1.00 57.59 172 GLY A N 1
ATOM 1225 C CA . GLY A 1 172 ? 32.788 1.597 -11.951 1.00 57.59 172 GLY A CA 1
ATOM 1226 C C . GLY A 1 172 ? 33.319 1.044 -13.276 1.00 57.59 172 GLY A C 1
ATOM 1227 O O . GLY A 1 172 ? 34.521 1.076 -13.508 1.00 57.59 172 GLY A O 1
ATOM 1228 N N . VAL A 1 173 ? 32.423 0.645 -14.186 1.00 58.16 173 VAL A N 1
ATOM 1229 C CA . VAL A 1 173 ? 32.788 0.166 -15.535 1.00 58.16 173 VAL A CA 1
ATOM 1230 C C . VAL A 1 173 ? 33.412 1.273 -16.394 1.00 58.16 173 VAL A C 1
ATOM 1232 O O . VAL A 1 173 ? 34.307 1.007 -17.188 1.00 58.16 173 VAL A O 1
ATOM 1235 N N . ALA A 1 174 ? 32.972 2.525 -16.242 1.00 56.22 174 ALA A N 1
ATOM 1236 C CA . ALA A 1 174 ? 33.545 3.657 -16.972 1.00 56.22 174 ALA A CA 1
ATOM 1237 C C . ALA A 1 174 ? 34.937 4.080 -16.461 1.00 56.22 174 ALA A C 1
ATOM 1239 O O . ALA A 1 174 ? 35.626 4.828 -17.149 1.00 56.22 174 ALA A O 1
ATOM 1240 N N . SER A 1 175 ? 35.343 3.629 -15.270 1.00 53.16 175 SER A N 1
ATOM 1241 C CA . SER A 1 175 ? 36.596 4.033 -14.625 1.00 53.16 175 SER A CA 1
ATOM 1242 C C . SER A 1 175 ? 37.770 3.072 -14.878 1.00 53.16 175 SER A C 1
ATOM 1244 O O . SER A 1 175 ? 38.880 3.370 -14.445 1.00 53.16 175 SER A O 1
ATOM 1246 N N . GLU A 1 176 ? 37.541 1.947 -15.567 1.00 47.16 176 GLU A N 1
ATOM 1247 C CA . GLU A 1 176 ? 38.556 0.941 -15.942 1.00 47.16 176 GLU A CA 1
ATOM 1248 C C . GLU A 1 176 ? 39.050 1.067 -17.404 1.00 47.16 176 GLU A C 1
ATOM 1250 O O . GLU A 1 176 ? 39.593 0.107 -17.952 1.00 47.16 176 GLU A O 1
ATOM 1255 N N . VAL A 1 177 ? 38.879 2.229 -18.050 1.00 43.25 177 VAL A N 1
ATOM 1256 C CA . VAL A 1 177 ? 39.302 2.467 -19.449 1.00 43.25 177 VAL A CA 1
ATOM 1257 C C . VAL A 1 177 ? 40.441 3.473 -19.538 1.00 43.25 177 VAL A C 1
ATOM 1259 O O . VAL A 1 177 ? 40.307 4.563 -18.938 1.00 43.25 177 VAL A O 1
#